Protein AF-A0A1Q9RUA9-F1 (afdb_monomer_lite)

pLDDT: mean 72.84, std 17.63, range [33.81, 93.94]

Secondary structure (DSSP, 8-state):
--PPP-PPP-PPPPPPPPEEEEEEEEE-----TTS-TTTTTT-EEEEEEEPTTS-EEEEEESS-TT--------SS-TTSEEEPEEP--BGGG--SEEEEEEE-----S-TT--EEEEEEEEEE-SSS-EEEEEEEEEEPP-SSTT-EEEEEEE----

Radius of gyration: 20.58 Å; chains: 1; bounding box: 41×34×83 Å

Sequence (158 aa):
MSEQPGGTPRSPVPRLPLKLSSAIVRADGSRSRDLGADRLLQLKLSISARVLGGLDILLATTDKPGESAANSREEIPAAEHLELHINPILLSSVPRLIHLAGRSLGAHDDEAALRSYTLTLTFSDGNATAKFWSTTFDVPRSPLVGSAWHLTVPFSRS

Structure (mmCIF, N/CA/C/O backbone):
data_AF-A0A1Q9RUA9-F1
#
_entry.id   AF-A0A1Q9RUA9-F1
#
loop_
_atom_site.group_PDB
_atom_site.id
_atom_site.type_symbol
_atom_site.label_atom_id
_atom_site.label_alt_id
_atom_site.label_comp_id
_atom_site.label_asym_id
_atom_site.label_entity_id
_atom_site.label_seq_id
_atom_site.pdbx_PDB_ins_code
_atom_site.Cartn_x
_atom_site.Cartn_y
_atom_site.Cartn_z
_atom_site.occupancy
_atom_site.B_iso_or_equiv
_atom_site.auth_seq_id
_atom_site.auth_comp_id
_atom_site.auth_asym_id
_atom_site.auth_atom_id
_atom_site.pdbx_PDB_model_num
ATOM 1 N N . MET A 1 1 ? -11.341 9.714 62.374 1.00 39.75 1 MET A N 1
ATOM 2 C CA . MET A 1 1 ? -11.806 8.895 61.237 1.00 39.75 1 MET A CA 1
ATOM 3 C C . MET A 1 1 ? -12.225 9.879 60.162 1.00 39.75 1 MET A C 1
ATOM 5 O O . MET A 1 1 ? -13.167 10.615 60.407 1.00 39.75 1 MET A O 1
ATOM 9 N N . SER A 1 2 ? -11.462 9.992 59.074 1.00 44.19 2 SER A N 1
ATOM 10 C CA . SER A 1 2 ? -11.742 10.943 57.990 1.00 44.19 2 SER A CA 1
ATOM 11 C C . SER A 1 2 ? -12.099 10.151 56.743 1.00 44.19 2 SER A C 1
ATOM 13 O O . SER A 1 2 ? -11.313 9.318 56.296 1.00 44.19 2 SER A O 1
ATOM 15 N N . GLU A 1 3 ? -13.310 10.369 56.244 1.00 50.44 3 GLU A N 1
ATOM 16 C CA . GLU A 1 3 ? -13.874 9.688 55.085 1.00 50.44 3 GLU A CA 1
ATOM 17 C C . GLU A 1 3 ? -13.163 10.144 53.803 1.00 50.44 3 GLU A C 1
ATOM 19 O O . GLU A 1 3 ? -13.006 11.336 53.537 1.00 50.44 3 GLU A O 1
ATOM 24 N N . GLN A 1 4 ? -12.694 9.175 53.021 1.00 47.84 4 GLN A N 1
ATOM 25 C CA . GLN A 1 4 ? -12.066 9.380 51.720 1.00 47.84 4 GLN A CA 1
ATOM 26 C C . GLN A 1 4 ? -13.180 9.494 50.661 1.00 47.84 4 GLN A C 1
ATOM 28 O O . GLN A 1 4 ? -14.001 8.579 50.572 1.00 47.84 4 GLN A O 1
ATOM 33 N N . PRO A 1 5 ? -13.246 10.557 49.839 1.00 52.16 5 PRO A N 1
ATOM 34 C CA . PRO A 1 5 ? -14.250 10.637 48.787 1.00 52.16 5 PRO A CA 1
ATOM 35 C C . PRO A 1 5 ? -13.898 9.650 47.668 1.00 52.16 5 PRO A C 1
ATOM 37 O O . PRO A 1 5 ? -12.839 9.738 47.041 1.00 52.16 5 PRO A O 1
ATOM 40 N N . GLY A 1 6 ? -14.793 8.687 47.445 1.00 48.69 6 GLY A N 1
ATOM 41 C CA . GLY A 1 6 ? -14.694 7.690 46.386 1.00 48.69 6 GLY A CA 1
ATOM 42 C C . GLY A 1 6 ? -14.623 8.350 45.012 1.00 48.69 6 GLY A C 1
ATOM 43 O O . GLY A 1 6 ? -15.574 8.986 44.562 1.00 48.69 6 GLY A O 1
ATOM 44 N N . GLY A 1 7 ? -13.482 8.186 44.342 1.00 46.94 7 GLY A N 1
ATOM 45 C CA . GLY A 1 7 ? -13.323 8.556 42.943 1.00 46.94 7 GLY A CA 1
ATOM 46 C C . GLY A 1 7 ? -14.240 7.699 42.078 1.00 46.94 7 GLY A C 1
ATOM 47 O O . GLY A 1 7 ? -14.152 6.471 42.087 1.00 46.94 7 GLY A O 1
ATOM 48 N N . THR A 1 8 ? -15.127 8.345 41.330 1.00 55.72 8 THR A N 1
ATOM 49 C CA . THR A 1 8 ? -15.935 7.692 40.304 1.00 55.72 8 THR A CA 1
ATOM 50 C C . THR A 1 8 ? -15.017 7.039 39.261 1.00 55.72 8 THR A C 1
ATOM 52 O O . THR A 1 8 ? -14.042 7.662 38.824 1.00 55.72 8 THR A O 1
ATOM 55 N N . PRO A 1 9 ? -15.286 5.790 38.835 1.00 50.28 9 PRO A N 1
ATOM 56 C CA . PRO A 1 9 ? -14.522 5.173 37.762 1.00 50.28 9 PRO A CA 1
ATOM 57 C C . PRO A 1 9 ? -14.714 6.007 36.494 1.00 50.28 9 PRO A C 1
ATOM 59 O O . PRO A 1 9 ? -15.832 6.170 36.002 1.00 50.28 9 PRO A O 1
ATOM 62 N N . ARG A 1 10 ? -13.617 6.571 35.974 1.00 50.25 10 ARG A N 1
ATOM 63 C CA . ARG A 1 10 ? -13.604 7.229 34.665 1.00 50.25 10 ARG A CA 1
ATOM 64 C C . ARG A 1 10 ? -14.100 6.216 33.639 1.00 50.25 10 ARG A C 1
ATOM 66 O O . ARG A 1 10 ? -13.436 5.211 33.394 1.00 50.25 10 ARG A O 1
ATOM 73 N N . SER A 1 11 ? -15.271 6.486 33.068 1.00 50.81 11 SER A N 1
ATOM 74 C CA . SER A 1 11 ? -15.800 5.741 31.930 1.00 50.81 11 SER A CA 1
ATOM 75 C C . SER A 1 11 ? -14.709 5.645 30.853 1.00 50.81 11 SER A C 1
ATOM 77 O O . SER A 1 11 ? -14.054 6.662 30.587 1.00 50.81 11 SER A O 1
ATOM 79 N N . PRO A 1 12 ? -14.438 4.465 30.269 1.00 53.66 12 PRO A N 1
ATOM 80 C CA . PRO A 1 12 ? -13.423 4.351 29.236 1.00 53.66 12 PRO A CA 1
ATOM 81 C C . PRO A 1 12 ? -13.842 5.234 28.062 1.00 53.66 12 PRO A C 1
ATOM 83 O O . PRO A 1 12 ? -14.893 5.024 27.460 1.00 53.66 12 PRO A O 1
ATOM 86 N N . VAL A 1 13 ? -13.027 6.247 27.759 1.00 59.59 13 VAL A N 1
ATOM 87 C CA . VAL A 1 13 ? -13.205 7.080 26.568 1.00 59.59 13 VAL A CA 1
ATOM 88 C C . VAL A 1 13 ? -13.302 6.133 25.367 1.00 59.59 13 VAL A C 1
ATOM 90 O O . VAL A 1 13 ? -12.379 5.329 25.177 1.00 59.59 13 VAL A O 1
ATOM 93 N N . PRO A 1 14 ? -14.394 6.166 24.580 1.00 59.12 14 PRO A N 1
ATOM 94 C CA . PRO A 1 14 ? -14.489 5.337 23.394 1.00 59.12 14 PRO A CA 1
ATOM 95 C C . PRO A 1 14 ? -13.321 5.701 22.484 1.00 59.12 14 PRO A C 1
ATOM 97 O O . PRO A 1 14 ? -13.184 6.851 22.067 1.00 59.12 14 PRO A O 1
ATOM 100 N N . ARG A 1 15 ? -12.439 4.732 22.218 1.00 70.25 15 ARG A N 1
ATOM 101 C CA . ARG A 1 15 ? -11.338 4.936 21.277 1.00 70.25 15 ARG A CA 1
ATOM 102 C C . ARG A 1 15 ? -11.955 5.234 19.918 1.00 70.25 15 ARG A C 1
ATOM 104 O O . ARG A 1 15 ? -12.689 4.406 19.379 1.00 70.25 15 ARG A O 1
ATOM 111 N N . LEU A 1 16 ? -11.680 6.426 19.401 1.00 83.25 16 LEU A N 1
ATOM 112 C CA . LEU A 1 16 ? -12.116 6.826 18.074 1.00 83.25 16 LEU A CA 1
ATOM 113 C C . LEU A 1 16 ? -11.551 5.847 17.029 1.00 83.25 16 LEU A C 1
ATOM 115 O O . LEU A 1 16 ? -10.448 5.316 17.202 1.00 83.25 16 LEU A O 1
ATOM 119 N N . PRO A 1 17 ? -12.303 5.557 15.957 1.00 88.75 17 PRO A N 1
ATOM 120 C CA . PRO A 1 17 ? -11.847 4.618 14.949 1.00 88.75 17 PRO A CA 1
ATOM 121 C C . PRO A 1 17 ? -10.675 5.209 14.158 1.00 88.75 17 PRO A C 1
ATOM 123 O O . PRO A 1 17 ? -10.764 6.318 13.635 1.00 88.75 17 PRO A O 1
ATOM 126 N N . LEU A 1 18 ? -9.595 4.435 14.031 1.00 92.06 18 LEU A N 1
ATOM 127 C CA . LEU A 1 18 ? -8.422 4.826 13.252 1.00 92.06 18 LEU A CA 1
ATOM 128 C C . LEU A 1 18 ? -8.727 4.737 11.752 1.00 92.06 18 LEU A C 1
ATOM 130 O O . LEU A 1 18 ? -9.141 3.682 11.260 1.00 92.06 18 LEU A O 1
ATOM 134 N N . LYS A 1 19 ? -8.500 5.833 11.031 1.00 93.56 19 LYS A N 1
ATOM 135 C CA . LYS A 1 19 ? -8.660 5.963 9.580 1.00 93.56 19 LYS A CA 1
ATOM 136 C C . LYS A 1 19 ? -7.299 6.076 8.917 1.00 93.56 19 LYS A C 1
ATOM 138 O O . LYS A 1 19 ? -6.403 6.685 9.491 1.00 93.56 19 LYS A O 1
ATOM 143 N N . LEU A 1 20 ? -7.153 5.523 7.716 1.00 92.88 20 LEU A N 1
ATOM 144 C CA . LEU A 1 20 ? -5.975 5.750 6.887 1.00 92.88 20 LEU A CA 1
ATOM 145 C C . LEU A 1 20 ? -5.831 7.259 6.671 1.00 92.88 20 LEU A C 1
ATOM 147 O O . LEU A 1 20 ? -6.754 7.902 6.174 1.00 92.88 20 LEU A O 1
ATOM 151 N N . SER A 1 21 ? -4.700 7.805 7.104 1.00 91.19 21 SER A N 1
ATOM 152 C CA . SER A 1 21 ? -4.420 9.240 7.107 1.00 91.19 21 SER A CA 1
ATOM 153 C C . SER A 1 21 ? -3.194 9.605 6.279 1.00 91.19 21 SER A C 1
ATOM 155 O O . SER A 1 21 ? -3.041 10.766 5.926 1.00 91.19 21 SER A O 1
ATOM 157 N N . SER A 1 22 ? -2.323 8.641 5.968 1.00 90.69 22 SER A N 1
ATOM 158 C CA . SER A 1 22 ? -1.214 8.825 5.029 1.00 90.69 22 SER A CA 1
ATOM 159 C C . SER A 1 22 ? -0.754 7.475 4.477 1.00 90.69 22 SER A C 1
ATOM 161 O O . SER A 1 22 ? -0.839 6.450 5.162 1.00 90.69 22 SER A O 1
ATOM 163 N N . ALA A 1 23 ? -0.268 7.479 3.239 1.00 91.56 23 ALA A N 1
ATOM 164 C CA . ALA A 1 23 ? 0.378 6.346 2.599 1.00 91.56 23 ALA A CA 1
ATOM 165 C C . ALA A 1 23 ? 1.605 6.854 1.839 1.00 91.56 23 ALA A C 1
ATOM 167 O O . ALA A 1 23 ? 1.484 7.682 0.942 1.00 91.56 23 ALA A O 1
ATOM 168 N N . ILE A 1 24 ? 2.785 6.374 2.217 1.00 89.56 24 ILE A N 1
ATOM 169 C CA . ILE A 1 24 ? 4.070 6.873 1.725 1.00 89.56 24 ILE A CA 1
ATOM 170 C C . ILE A 1 24 ? 4.886 5.707 1.185 1.00 89.56 24 ILE A C 1
ATOM 172 O O . ILE A 1 24 ? 5.016 4.679 1.846 1.00 89.56 24 ILE A O 1
ATOM 176 N N . VAL A 1 25 ? 5.484 5.892 0.015 1.00 88.12 25 VAL A N 1
ATOM 177 C CA . VAL A 1 25 ? 6.483 4.991 -0.556 1.00 88.12 25 VAL A CA 1
ATOM 178 C C . VAL A 1 25 ? 7.840 5.672 -0.518 1.00 88.12 25 VAL A C 1
ATOM 180 O O . VAL A 1 25 ? 7.977 6.829 -0.908 1.00 88.12 25 VAL A O 1
ATOM 183 N N . ARG A 1 26 ? 8.856 4.945 -0.067 1.00 85.06 26 ARG A N 1
ATOM 184 C CA . ARG A 1 26 ? 10.249 5.384 -0.116 1.00 85.06 26 ARG A CA 1
ATOM 185 C C . ARG A 1 26 ? 11.073 4.439 -0.964 1.00 85.06 26 ARG A C 1
ATOM 187 O O . ARG A 1 26 ? 10.809 3.240 -0.967 1.00 85.06 26 ARG A O 1
ATOM 194 N N . ALA A 1 27 ? 12.040 4.978 -1.693 1.00 78.12 27 ALA A N 1
ATOM 195 C CA . ALA A 1 27 ? 13.033 4.162 -2.380 1.00 78.12 27 ALA A CA 1
ATOM 196 C C . ALA A 1 27 ? 14.168 3.849 -1.403 1.00 78.12 27 ALA A C 1
ATOM 198 O O . ALA A 1 27 ? 14.729 4.767 -0.804 1.00 78.12 27 ALA A O 1
ATOM 199 N N . ASP A 1 28 ? 14.525 2.575 -1.257 1.00 68.88 28 ASP A N 1
ATOM 200 C CA . ASP A 1 28 ? 15.692 2.207 -0.460 1.00 68.88 28 ASP A CA 1
ATOM 201 C C . ASP A 1 28 ? 16.927 2.486 -1.329 1.00 68.88 28 ASP A C 1
ATOM 203 O O . ASP A 1 28 ? 17.219 1.767 -2.286 1.00 68.88 28 ASP A O 1
ATOM 207 N N . GLY A 1 29 ? 17.571 3.629 -1.074 1.00 55.50 29 GLY A N 1
ATOM 208 C CA . GLY A 1 29 ? 18.561 4.271 -1.939 1.00 55.50 29 GLY A CA 1
ATOM 209 C C . GLY A 1 29 ? 19.788 3.424 -2.288 1.00 55.50 29 GLY A C 1
ATOM 210 O O . GLY A 1 29 ? 20.876 3.628 -1.743 1.00 55.50 29 GLY A O 1
ATOM 211 N N . SER A 1 30 ? 19.657 2.552 -3.290 1.00 50.66 30 SER A N 1
ATOM 212 C CA . SER A 1 30 ? 20.795 2.109 -4.094 1.00 50.66 30 SER A CA 1
ATOM 213 C C . SER A 1 30 ? 21.425 3.356 -4.715 1.00 50.66 30 SER A C 1
ATOM 215 O O . SER A 1 30 ? 20.874 3.960 -5.637 1.00 50.66 30 SER A O 1
ATOM 217 N N . ARG A 1 31 ? 22.560 3.779 -4.145 1.00 47.78 31 ARG A N 1
ATOM 218 C CA . ARG A 1 31 ? 23.385 4.922 -4.561 1.00 47.78 31 ARG A CA 1
ATOM 219 C C . ARG A 1 31 ? 24.053 4.671 -5.916 1.00 47.78 31 ARG A C 1
ATOM 221 O O . ARG A 1 31 ? 25.274 4.738 -6.031 1.00 47.78 31 ARG A O 1
ATOM 228 N N . SER A 1 32 ? 23.282 4.387 -6.950 1.00 44.72 32 SER A N 1
ATOM 229 C CA . SER A 1 32 ? 23.787 4.480 -8.311 1.00 44.72 32 SER A CA 1
ATOM 230 C C . SER A 1 32 ? 23.694 5.959 -8.695 1.00 44.72 32 SER A C 1
ATOM 232 O O . SER A 1 32 ? 22.610 6.511 -8.887 1.00 44.72 32 SER A O 1
ATOM 234 N N . ARG A 1 33 ? 24.855 6.633 -8.663 1.00 45.50 33 ARG A N 1
ATOM 235 C CA . ARG A 1 33 ? 25.027 8.085 -8.886 1.00 45.50 33 ARG A CA 1
ATOM 236 C C . ARG A 1 33 ? 24.524 8.567 -10.254 1.00 45.50 33 ARG A C 1
ATOM 238 O O . ARG A 1 33 ? 24.412 9.773 -10.438 1.00 45.50 33 ARG A O 1
ATOM 245 N N . ASP A 1 34 ? 24.158 7.651 -11.146 1.00 46.47 34 ASP A N 1
ATOM 246 C CA . ASP A 1 34 ? 23.709 7.943 -12.510 1.00 46.47 34 ASP A CA 1
ATOM 247 C C . ASP A 1 34 ? 22.177 7.872 -12.682 1.00 46.47 34 ASP A C 1
ATOM 249 O O . ASP A 1 34 ? 21.643 8.040 -13.779 1.00 46.47 34 ASP A O 1
ATOM 253 N N . LEU A 1 35 ? 21.424 7.633 -11.603 1.00 51.75 35 LEU A N 1
ATOM 254 C CA . LEU A 1 35 ? 19.979 7.413 -11.659 1.00 51.75 35 LEU A CA 1
ATOM 255 C C . LEU A 1 35 ? 19.212 8.685 -11.246 1.00 51.75 35 LEU A C 1
ATOM 257 O O . LEU A 1 35 ? 19.094 9.000 -10.068 1.00 51.75 35 LEU A O 1
ATOM 261 N N . GLY A 1 36 ? 18.676 9.409 -12.238 1.00 51.16 36 GLY A N 1
ATOM 262 C CA . GLY A 1 36 ? 18.005 10.711 -12.070 1.00 51.16 36 GLY A CA 1
ATOM 263 C C . GLY A 1 36 ? 16.866 10.772 -11.032 1.00 51.16 36 GLY A C 1
ATOM 264 O O . GLY A 1 36 ? 16.175 9.786 -10.774 1.00 51.16 36 GLY A O 1
ATOM 265 N N . ALA A 1 37 ? 16.657 11.974 -10.482 1.00 51.19 37 ALA A N 1
ATOM 266 C CA . ALA A 1 37 ? 15.821 12.277 -9.313 1.00 51.19 37 ALA A CA 1
ATOM 267 C C . ALA A 1 37 ? 14.298 12.042 -9.463 1.00 51.19 37 ALA A C 1
ATOM 269 O O . ALA A 1 37 ? 13.586 12.096 -8.468 1.00 51.19 37 ALA A O 1
ATOM 270 N N . ASP A 1 38 ? 13.788 11.729 -10.658 1.00 53.69 38 ASP A N 1
ATOM 271 C CA . ASP A 1 38 ? 12.339 11.649 -10.932 1.00 53.69 38 ASP A CA 1
ATOM 272 C C . ASP A 1 38 ? 11.761 10.218 -10.876 1.00 53.69 38 ASP A C 1
ATOM 274 O O . ASP A 1 38 ? 10.629 9.961 -11.284 1.00 53.69 38 ASP A O 1
ATOM 278 N N . ARG A 1 39 ? 12.527 9.237 -10.390 1.00 61.97 39 ARG A N 1
ATOM 279 C CA . ARG A 1 39 ? 12.181 7.806 -10.513 1.00 61.97 39 ARG A CA 1
ATOM 280 C C . ARG A 1 39 ? 10.984 7.360 -9.677 1.00 61.97 39 ARG A C 1
ATOM 282 O O . ARG A 1 39 ? 10.266 6.460 -10.108 1.00 6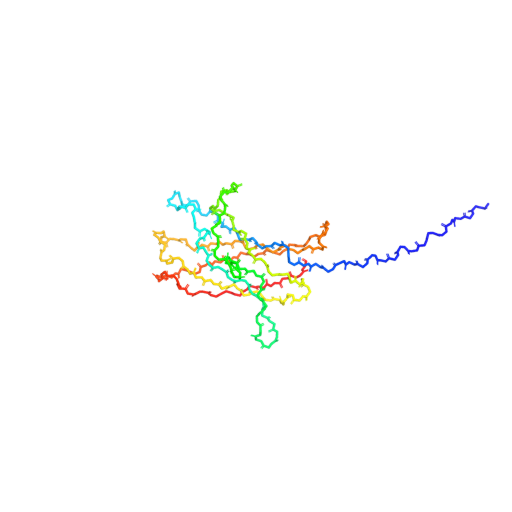1.97 39 ARG A O 1
ATOM 289 N N . LEU A 1 40 ? 10.758 7.966 -8.513 1.00 64.44 40 LEU A N 1
ATOM 290 C CA . LEU A 1 40 ? 9.560 7.698 -7.715 1.00 64.44 40 LEU A CA 1
ATOM 291 C C . LEU A 1 40 ? 8.314 8.353 -8.314 1.00 64.44 40 LEU A C 1
ATOM 293 O O . LEU A 1 40 ? 7.261 7.729 -8.325 1.00 64.44 40 LEU A O 1
ATOM 297 N N . LEU A 1 41 ? 8.444 9.551 -8.892 1.00 60.97 41 LEU A N 1
ATOM 298 C CA . LEU A 1 41 ? 7.336 10.252 -9.553 1.00 60.97 41 LEU A CA 1
ATOM 299 C C . LEU A 1 41 ? 6.782 9.483 -10.757 1.00 60.97 41 LEU A C 1
ATOM 301 O O . LEU A 1 41 ? 5.620 9.644 -11.118 1.00 60.97 41 LEU A O 1
ATOM 305 N N . GLN A 1 42 ? 7.605 8.643 -11.383 1.00 64.88 42 GLN A N 1
ATOM 306 C CA . GLN A 1 42 ? 7.172 7.804 -12.496 1.00 64.88 42 GLN A CA 1
ATOM 307 C C . GLN A 1 42 ? 6.498 6.500 -12.041 1.00 64.88 42 GLN A C 1
ATOM 309 O O . GLN A 1 42 ? 5.844 5.842 -12.855 1.00 64.88 42 GLN A O 1
ATOM 314 N N . LEU A 1 43 ? 6.641 6.101 -10.770 1.00 71.62 43 LEU A N 1
ATOM 315 C CA . LEU A 1 43 ? 6.004 4.893 -10.261 1.00 71.62 43 LEU A CA 1
ATOM 316 C C . LEU A 1 43 ? 4.488 5.086 -10.311 1.00 71.62 43 LEU A C 1
ATOM 318 O O . LEU A 1 43 ? 3.940 5.925 -9.607 1.00 71.62 43 LEU A O 1
ATOM 322 N N . LYS A 1 44 ? 3.806 4.285 -11.130 1.00 79.50 44 LYS A N 1
ATOM 323 C CA . LYS A 1 44 ? 2.346 4.177 -11.096 1.00 79.50 44 LYS A CA 1
ATOM 324 C C . LYS A 1 44 ? 1.983 3.020 -10.190 1.00 79.50 44 LYS A C 1
ATOM 326 O O . LYS A 1 44 ? 2.199 1.872 -10.579 1.00 79.50 44 LYS A O 1
ATOM 331 N N . LEU A 1 45 ? 1.480 3.326 -8.998 1.00 84.00 45 LEU A N 1
ATOM 332 C CA . LEU A 1 45 ? 1.162 2.354 -7.954 1.00 84.00 45 LEU A CA 1
ATOM 333 C C . LEU A 1 45 ? -0.293 2.509 -7.513 1.00 84.00 45 LEU A C 1
ATOM 335 O O . LEU A 1 45 ? -0.793 3.608 -7.288 1.00 84.00 45 LEU A O 1
ATOM 339 N N . SER A 1 46 ? -0.965 1.377 -7.363 1.00 88.12 46 SER A N 1
ATOM 340 C CA . SER A 1 46 ? -2.262 1.233 -6.721 1.00 88.12 46 SER A CA 1
ATOM 341 C C . SER A 1 46 ? -2.134 0.230 -5.584 1.00 88.12 46 SER A C 1
ATOM 343 O O . SER A 1 46 ? -1.624 -0.877 -5.760 1.00 88.12 46 SER A O 1
ATOM 345 N N . ILE A 1 47 ? -2.603 0.634 -4.413 1.00 90.19 47 ILE A N 1
ATOM 346 C CA . ILE A 1 47 ? -2.624 -0.159 -3.193 1.00 90.19 47 ILE A CA 1
ATOM 347 C C . ILE A 1 47 ? -4.074 -0.482 -2.913 1.00 90.19 47 ILE A C 1
ATOM 349 O O . ILE A 1 47 ? -4.899 0.411 -2.727 1.00 90.19 47 ILE A O 1
ATOM 353 N N . SER A 1 48 ? -4.385 -1.764 -2.861 1.00 91.12 48 SER A N 1
ATOM 354 C CA . SER A 1 48 ? -5.719 -2.241 -2.542 1.00 91.12 48 SER A CA 1
ATOM 355 C C . SER A 1 48 ? -5.656 -3.351 -1.509 1.00 91.12 48 SER A C 1
ATOM 357 O O . SER A 1 48 ? -4.595 -3.898 -1.223 1.00 91.12 48 SER A O 1
ATOM 359 N N . ALA A 1 49 ? -6.788 -3.672 -0.908 1.00 86.88 49 ALA A N 1
ATOM 360 C CA . ALA A 1 49 ? -6.887 -4.737 0.067 1.00 86.88 49 ALA A CA 1
ATOM 361 C C . ALA A 1 49 ? -8.077 -5.626 -0.288 1.00 86.88 49 ALA A C 1
ATOM 363 O O . ALA A 1 49 ? -9.201 -5.139 -0.413 1.00 86.88 49 ALA A O 1
ATOM 364 N N . ARG A 1 50 ? -7.831 -6.926 -0.475 1.00 78.94 50 ARG A N 1
ATOM 365 C CA . ARG A 1 50 ? -8.853 -7.860 -0.957 1.00 78.94 50 ARG A CA 1
ATOM 366 C C . ARG A 1 50 ? -9.729 -8.360 0.172 1.00 78.94 50 ARG A C 1
ATOM 368 O O . ARG A 1 50 ? -9.251 -8.974 1.128 1.00 78.94 50 ARG A O 1
ATOM 375 N N . VAL A 1 51 ? -11.025 -8.138 0.033 1.00 73.88 51 VAL A N 1
ATOM 376 C CA . VAL A 1 51 ? -12.045 -8.647 0.945 1.00 73.88 51 VAL A CA 1
ATOM 377 C C . VAL A 1 51 ? -12.487 -10.042 0.497 1.00 73.88 51 VAL A C 1
ATOM 379 O O . VAL A 1 51 ? -12.365 -10.422 -0.672 1.00 73.88 51 VAL A O 1
ATOM 382 N N . LEU A 1 52 ? -13.015 -10.824 1.439 1.00 62.25 52 LEU A N 1
ATOM 383 C CA . LEU A 1 52 ? -13.694 -12.084 1.133 1.00 62.25 52 LEU A CA 1
ATOM 384 C C . LEU A 1 52 ? -14.781 -11.826 0.074 1.00 62.25 52 LEU A C 1
ATOM 386 O O . LEU A 1 52 ? -15.607 -10.935 0.248 1.00 62.25 52 LEU A O 1
ATOM 390 N N . GLY A 1 53 ? -14.748 -12.582 -1.027 1.00 63.59 53 GLY A N 1
ATOM 391 C CA . GLY A 1 53 ? -15.649 -12.396 -2.174 1.00 63.59 53 GLY A CA 1
ATOM 392 C C . GLY A 1 53 ? -15.009 -11.762 -3.415 1.00 63.59 53 GLY A C 1
ATOM 393 O O . GLY A 1 53 ? -15.704 -11.563 -4.403 1.00 63.59 53 GLY A O 1
ATOM 394 N N . GLY A 1 54 ? -13.701 -11.472 -3.396 1.00 66.31 54 GLY A N 1
ATOM 395 C CA . GLY A 1 54 ? -12.966 -11.007 -4.583 1.00 66.31 54 GLY A CA 1
ATOM 396 C C . GLY A 1 54 ? -13.123 -9.516 -4.892 1.00 66.31 54 GLY A C 1
ATOM 397 O O . GLY A 1 54 ? -12.698 -9.070 -5.952 1.00 66.31 54 GLY A O 1
ATOM 398 N N . LEU A 1 55 ? -13.715 -8.750 -3.972 1.00 76.19 55 LEU A N 1
ATOM 399 C CA . LEU A 1 55 ? -13.773 -7.293 -4.047 1.00 76.19 55 LEU A CA 1
ATOM 400 C C . LEU A 1 55 ? -12.490 -6.697 -3.463 1.00 76.19 55 LEU A C 1
ATOM 402 O O . LEU A 1 55 ? -12.078 -7.077 -2.367 1.00 76.19 55 LEU A O 1
ATOM 406 N N . ASP A 1 56 ? -11.891 -5.742 -4.168 1.00 82.56 56 ASP A N 1
ATOM 407 C CA . ASP A 1 56 ? -10.697 -5.031 -3.716 1.00 82.56 56 ASP A CA 1
ATOM 408 C C . ASP A 1 56 ? -11.094 -3.636 -3.191 1.00 82.56 56 ASP A C 1
ATOM 410 O O . ASP A 1 56 ? -11.740 -2.849 -3.884 1.00 82.56 56 ASP A O 1
ATOM 414 N N . ILE A 1 57 ? -10.717 -3.318 -1.949 1.00 86.81 57 ILE A N 1
ATOM 415 C CA . ILE A 1 57 ? -10.850 -1.974 -1.371 1.00 86.81 57 ILE A CA 1
ATOM 416 C C . ILE A 1 57 ? -9.632 -1.170 -1.805 1.00 86.81 57 ILE A C 1
ATOM 418 O O . ILE A 1 57 ? -8.517 -1.479 -1.387 1.00 86.81 57 ILE A O 1
ATOM 422 N N . LEU A 1 58 ? -9.827 -0.126 -2.608 1.00 90.25 58 LEU A N 1
ATOM 423 C CA . LEU A 1 58 ? -8.740 0.768 -2.994 1.00 90.25 58 LEU A CA 1
ATOM 424 C C . LEU A 1 58 ? -8.306 1.617 -1.790 1.00 90.25 58 LEU A C 1
ATOM 426 O O . LEU A 1 58 ? -9.076 2.436 -1.296 1.00 90.25 58 LEU A O 1
ATOM 430 N N . LEU A 1 59 ? -7.074 1.428 -1.323 1.00 90.00 59 LEU A N 1
ATOM 431 C CA . LEU A 1 59 ? -6.517 2.142 -0.175 1.00 90.00 59 LEU A CA 1
ATOM 432 C C . LEU A 1 59 ? -5.835 3.439 -0.597 1.00 90.00 59 LEU A C 1
ATOM 434 O O . LEU A 1 59 ? -6.114 4.485 -0.021 1.00 90.00 59 LEU A O 1
ATOM 438 N N . ALA A 1 60 ? -4.938 3.362 -1.580 1.00 89.19 60 ALA A N 1
ATOM 439 C CA . ALA A 1 60 ? -4.164 4.510 -2.027 1.00 89.19 60 ALA A CA 1
ATOM 440 C C . ALA A 1 60 ? -3.661 4.347 -3.465 1.00 89.19 60 ALA A C 1
ATOM 442 O O . ALA A 1 60 ? -3.465 3.226 -3.935 1.00 89.19 60 ALA A O 1
ATOM 443 N N . THR A 1 61 ? -3.421 5.457 -4.153 1.00 89.00 61 THR A N 1
ATOM 444 C CA . THR A 1 61 ? -2.930 5.491 -5.535 1.00 89.00 61 THR A CA 1
ATOM 445 C C . THR A 1 61 ? -1.945 6.633 -5.745 1.00 89.00 61 THR A C 1
ATOM 447 O O . THR A 1 61 ? -1.977 7.641 -5.044 1.00 89.00 61 THR A O 1
ATOM 450 N N . THR A 1 62 ? -1.064 6.491 -6.731 1.00 81.69 62 THR A N 1
ATOM 451 C CA . THR A 1 62 ? -0.164 7.578 -7.160 1.00 81.69 62 THR A CA 1
ATOM 452 C C . THR A 1 62 ? -0.905 8.655 -7.941 1.00 81.69 62 THR A C 1
ATOM 454 O O . THR A 1 62 ? -0.582 9.831 -7.830 1.00 81.69 62 THR A O 1
ATOM 457 N N . ASP A 1 63 ? -1.927 8.258 -8.697 1.00 71.06 63 ASP A N 1
ATOM 458 C CA . ASP A 1 63 ? -2.792 9.170 -9.438 1.00 71.06 63 ASP A CA 1
ATOM 459 C C . ASP A 1 63 ? -4.000 9.535 -8.565 1.00 71.06 63 ASP A C 1
ATOM 461 O O . ASP A 1 63 ? -4.630 8.648 -7.979 1.00 71.06 63 ASP A O 1
ATOM 465 N N . LYS A 1 64 ? -4.363 10.820 -8.477 1.00 62.47 64 LYS A N 1
ATOM 466 C CA . LYS A 1 64 ? -5.642 11.207 -7.862 1.00 62.47 64 LYS A CA 1
ATOM 467 C C . LYS A 1 64 ? -6.787 10.608 -8.694 1.00 62.47 64 LYS A C 1
ATOM 469 O O . LYS A 1 64 ? -6.776 10.763 -9.918 1.00 62.47 64 LYS A O 1
ATOM 474 N N . PRO A 1 65 ? -7.799 9.970 -8.082 1.00 51.03 65 PRO A N 1
ATOM 475 C CA . PRO A 1 65 ? -9.000 9.563 -8.794 1.00 51.03 65 PRO A CA 1
ATOM 476 C C . PRO A 1 65 ? -9.751 10.823 -9.250 1.00 51.03 65 PRO A C 1
ATOM 478 O O . PRO A 1 65 ? -10.502 11.418 -8.487 1.00 51.03 65 PRO A O 1
ATOM 481 N N . GLY A 1 66 ? -9.509 11.255 -10.491 1.00 50.12 66 GLY A N 1
ATOM 482 C CA . GLY A 1 66 ? -10.293 12.297 -11.161 1.00 50.12 66 GLY A CA 1
ATOM 483 C C . GLY A 1 66 ? -9.574 13.579 -11.590 1.00 50.12 66 GLY A C 1
ATOM 484 O O . GLY A 1 66 ? -10.187 14.346 -12.317 1.00 50.12 66 GLY A O 1
ATOM 485 N N . GLU A 1 67 ? -8.305 13.820 -11.253 1.00 39.94 67 GLU A N 1
ATOM 486 C CA . GLU A 1 67 ? -7.602 15.032 -11.712 1.00 39.94 67 GLU A CA 1
ATOM 487 C C . GLU A 1 67 ? -6.105 14.773 -11.900 1.00 39.94 67 GLU A C 1
ATOM 489 O O . GLU A 1 67 ? -5.334 14.649 -10.949 1.00 39.94 67 GLU A O 1
ATOM 494 N N . SER A 1 68 ? -5.694 14.712 -13.166 1.00 46.06 68 SER A N 1
ATOM 495 C CA . SER A 1 68 ? -4.297 14.828 -13.568 1.00 46.06 68 SER A CA 1
ATOM 496 C C . SER A 1 68 ? -3.913 16.306 -13.491 1.00 46.06 68 SER A C 1
ATOM 498 O O . SER A 1 68 ? -4.074 17.036 -14.465 1.00 46.06 68 SER A O 1
ATOM 500 N N . ALA A 1 69 ? -3.431 16.762 -12.336 1.00 33.81 69 ALA A N 1
ATOM 501 C CA . ALA A 1 69 ? -2.879 18.103 -12.179 1.00 33.81 69 ALA A CA 1
ATOM 502 C C . ALA A 1 69 ? -1.476 18.022 -11.571 1.00 33.81 69 ALA A C 1
ATOM 504 O O . ALA A 1 69 ? -1.270 17.412 -10.525 1.00 33.81 69 ALA A O 1
ATOM 505 N N . ALA A 1 70 ? -0.540 18.617 -12.311 1.00 39.69 70 ALA A N 1
ATOM 506 C CA . ALA A 1 70 ? 0.889 18.735 -12.068 1.00 39.69 70 ALA A CA 1
ATOM 507 C C . ALA A 1 70 ? 1.272 18.851 -10.584 1.00 39.69 70 ALA A C 1
ATOM 509 O O . ALA A 1 70 ? 0.781 19.719 -9.864 1.00 39.69 70 ALA A O 1
ATOM 510 N N . ASN A 1 71 ? 2.207 18.000 -10.160 1.00 40.81 71 ASN A N 1
ATOM 511 C CA . ASN A 1 71 ? 2.809 18.061 -8.836 1.00 40.81 71 ASN A CA 1
ATOM 512 C C . ASN A 1 71 ? 3.552 19.395 -8.660 1.00 40.81 71 ASN A C 1
ATOM 514 O O . ASN A 1 71 ? 4.491 19.702 -9.398 1.00 40.81 71 ASN A O 1
ATOM 518 N N . SER A 1 72 ? 3.121 20.178 -7.672 1.00 38.31 72 SER A N 1
ATOM 519 C CA . SER A 1 72 ? 3.829 21.345 -7.155 1.00 38.31 72 SER A CA 1
ATOM 520 C C . SER A 1 72 ? 5.159 20.912 -6.539 1.00 38.31 72 SER A C 1
ATOM 522 O O . SER A 1 72 ? 5.220 20.023 -5.691 1.00 38.31 72 SER A O 1
ATOM 524 N N . ARG A 1 73 ? 6.228 21.538 -7.022 1.00 45.41 73 ARG A N 1
ATOM 525 C CA . ARG A 1 73 ? 7.627 21.285 -6.687 1.00 45.41 73 ARG A CA 1
ATOM 526 C C . ARG A 1 73 ? 8.003 22.102 -5.450 1.00 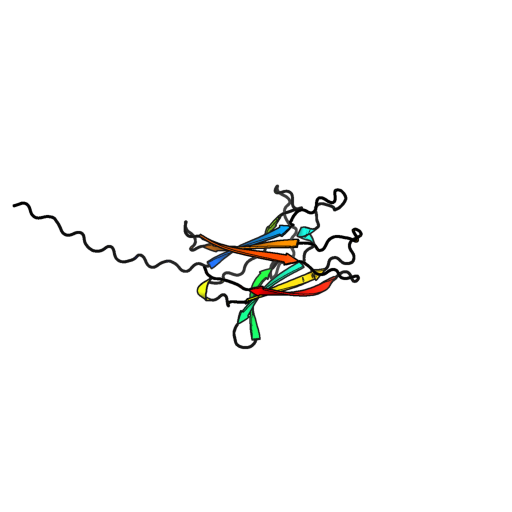45.41 73 ARG A C 1
ATOM 528 O O . ARG A 1 73 ? 8.392 23.250 -5.608 1.00 45.41 73 ARG A O 1
ATOM 535 N N . GLU A 1 74 ? 7.911 21.521 -4.255 1.00 42.81 74 GLU A N 1
ATOM 536 C CA . GLU A 1 74 ? 8.451 22.128 -3.026 1.00 42.81 74 GLU A CA 1
ATOM 537 C C . GLU A 1 74 ? 9.017 21.055 -2.065 1.00 42.81 74 GLU A C 1
ATOM 539 O O . GLU A 1 74 ? 8.297 20.288 -1.437 1.00 42.81 74 GLU A O 1
ATOM 544 N N . GLU A 1 75 ? 10.354 20.973 -2.080 1.00 46.62 75 GLU A N 1
ATOM 545 C CA . GLU A 1 75 ? 11.321 20.565 -1.039 1.00 46.62 75 GLU A CA 1
ATOM 546 C C . GLU A 1 75 ? 11.017 19.423 -0.042 1.00 46.62 75 GLU A C 1
ATOM 548 O O . GLU A 1 75 ? 11.013 19.584 1.174 1.00 46.62 75 GLU A O 1
ATOM 553 N N . ILE A 1 76 ? 11.007 18.203 -0.569 1.00 44.53 76 ILE A N 1
ATOM 554 C CA . ILE A 1 76 ? 11.801 17.062 -0.067 1.00 44.53 76 ILE A CA 1
ATOM 555 C C . ILE A 1 76 ? 12.515 16.545 -1.327 1.00 44.53 76 ILE A C 1
ATOM 557 O O . ILE A 1 76 ? 11.881 16.613 -2.383 1.00 44.53 76 ILE A O 1
ATOM 561 N N . PRO A 1 77 ? 13.788 16.090 -1.340 1.00 45.38 77 PRO A N 1
ATOM 562 C CA . PRO A 1 77 ? 14.358 15.559 -2.577 1.00 45.38 77 PRO A CA 1
ATOM 563 C C . PRO A 1 77 ? 13.448 14.435 -3.096 1.00 45.38 77 PRO A C 1
ATOM 565 O O . PRO A 1 77 ? 13.396 13.344 -2.530 1.00 45.38 77 PRO A O 1
ATOM 568 N N . ALA A 1 78 ? 12.707 14.733 -4.171 1.00 49.59 78 ALA A N 1
ATOM 569 C CA . ALA A 1 78 ? 11.649 13.912 -4.770 1.00 49.59 78 ALA A CA 1
ATOM 570 C C . ALA A 1 78 ? 12.148 12.545 -5.284 1.00 49.59 78 ALA A C 1
ATOM 572 O O . ALA A 1 78 ? 11.377 11.734 -5.796 1.00 49.59 78 ALA A O 1
ATOM 573 N N . ALA A 1 79 ? 13.445 12.285 -5.114 1.00 54.38 79 ALA A N 1
ATOM 574 C CA . ALA A 1 79 ? 14.129 11.057 -5.454 1.00 54.38 79 ALA A CA 1
ATOM 575 C C . ALA A 1 79 ? 13.828 9.894 -4.493 1.00 54.38 79 ALA A C 1
ATOM 577 O O . ALA A 1 79 ? 13.924 8.745 -4.920 1.00 54.38 79 ALA A O 1
ATOM 578 N N . GLU A 1 80 ? 13.446 10.156 -3.232 1.00 65.31 80 GLU A N 1
ATOM 579 C CA . GLU A 1 80 ? 13.373 9.106 -2.192 1.00 65.31 80 GLU A CA 1
ATOM 580 C C . GLU A 1 80 ? 12.030 8.996 -1.447 1.00 65.31 80 GLU A C 1
ATOM 582 O O . GLU A 1 80 ? 11.841 8.047 -0.688 1.00 65.31 80 GLU A O 1
ATOM 587 N N . HIS A 1 81 ? 11.075 9.903 -1.680 1.00 78.50 81 HIS A N 1
ATOM 588 C CA . HIS A 1 81 ? 9.777 9.929 -0.996 1.00 78.50 81 HIS A CA 1
ATOM 589 C C . HIS A 1 81 ? 8.634 10.225 -1.981 1.00 78.50 81 HIS A C 1
ATOM 591 O O . HIS A 1 81 ? 8.654 11.243 -2.665 1.00 78.50 81 HIS A O 1
ATOM 597 N N . LEU A 1 82 ? 7.616 9.360 -2.010 1.00 82.50 82 LEU A N 1
ATOM 598 C CA . LEU A 1 82 ? 6.362 9.539 -2.741 1.00 82.50 82 LEU A CA 1
ATOM 599 C C . LEU A 1 82 ? 5.159 9.398 -1.803 1.00 82.50 82 LEU A C 1
ATOM 601 O O . LEU A 1 82 ? 4.915 8.316 -1.269 1.00 82.50 82 LEU A O 1
ATOM 605 N N . GLU A 1 83 ? 4.396 10.472 -1.619 1.00 87.19 83 GLU A N 1
ATOM 606 C CA . GLU A 1 83 ? 3.116 10.416 -0.911 1.00 87.19 83 GLU A CA 1
ATOM 607 C C . GLU A 1 83 ? 1.991 10.042 -1.881 1.00 87.19 83 GLU A C 1
ATOM 609 O O . GLU A 1 83 ? 1.909 10.552 -2.999 1.00 87.19 83 GLU A O 1
ATOM 614 N N . LEU A 1 84 ? 1.139 9.110 -1.463 1.00 87.75 84 LEU A N 1
ATOM 615 C CA . LEU A 1 84 ? 0.039 8.593 -2.261 1.00 87.75 84 LEU A CA 1
ATOM 616 C C . LEU A 1 84 ? -1.266 9.280 -1.880 1.00 87.75 84 LEU A C 1
ATOM 618 O O . LEU A 1 84 ? -1.524 9.581 -0.714 1.00 87.75 84 LEU A O 1
ATOM 622 N N . HIS A 1 85 ? -2.144 9.435 -2.862 1.00 88.31 85 HIS A N 1
ATOM 623 C CA . HIS A 1 85 ? -3.517 9.813 -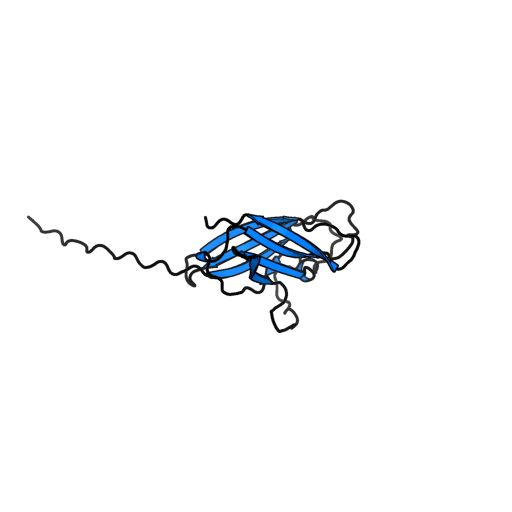2.597 1.00 88.31 85 HIS A CA 1
ATOM 624 C C . HIS A 1 85 ? -4.239 8.664 -1.892 1.00 88.31 85 HIS A C 1
ATOM 626 O O . HIS A 1 85 ? -4.284 7.552 -2.413 1.00 88.31 85 HIS A O 1
ATOM 632 N N . ILE A 1 86 ? -4.814 8.927 -0.720 1.00 89.81 86 ILE A N 1
ATOM 633 C CA . ILE A 1 86 ? -5.487 7.920 0.105 1.00 89.81 86 ILE A CA 1
ATOM 634 C C . ILE A 1 86 ? -7.007 8.004 -0.017 1.00 89.81 86 ILE A C 1
ATOM 636 O O . ILE A 1 86 ? -7.580 9.089 -0.095 1.00 89.81 86 ILE A O 1
ATOM 640 N N . ASN A 1 87 ? -7.668 6.855 0.086 1.00 88.19 87 ASN A N 1
ATOM 641 C CA . ASN A 1 87 ? -9.093 6.787 0.377 1.00 88.19 87 ASN A CA 1
ATOM 642 C C . ASN A 1 87 ? -9.310 6.678 1.895 1.00 88.19 87 ASN A C 1
ATOM 644 O O . ASN A 1 87 ? -8.568 5.961 2.577 1.00 88.19 87 ASN A O 1
ATOM 648 N N . PRO A 1 88 ? -10.341 7.337 2.453 1.00 84.81 88 PRO A N 1
ATOM 649 C CA . PRO A 1 88 ? -10.620 7.293 3.883 1.00 84.81 88 PRO A CA 1
ATOM 650 C C . PRO A 1 88 ? -11.186 5.923 4.287 1.00 84.81 88 PRO A C 1
ATOM 652 O O . PRO A 1 88 ? -12.395 5.698 4.269 1.00 84.81 88 PRO A O 1
ATOM 655 N N . ILE A 1 89 ? -10.305 5.002 4.679 1.00 90.31 89 ILE A N 1
ATOM 656 C CA . ILE A 1 89 ? -10.645 3.628 5.078 1.00 90.31 89 ILE A CA 1
ATOM 657 C C . ILE A 1 89 ? -10.334 3.411 6.559 1.00 90.31 89 ILE A C 1
ATOM 659 O O . ILE A 1 89 ? -9.290 3.832 7.054 1.00 90.31 89 ILE A O 1
ATOM 663 N N . LEU A 1 90 ? -11.224 2.731 7.284 1.00 91.88 90 LEU A N 1
ATOM 664 C CA . LEU A 1 90 ? -10.987 2.363 8.683 1.00 91.88 90 LEU A CA 1
ATOM 665 C C . LEU A 1 90 ? -9.981 1.211 8.775 1.00 91.88 90 LEU A C 1
ATOM 667 O O . LEU A 1 90 ? -10.111 0.215 8.063 1.00 91.88 90 LEU A O 1
ATOM 671 N N . LEU A 1 91 ? -9.051 1.275 9.730 1.00 91.12 91 LEU A N 1
ATOM 672 C CA . LEU A 1 91 ? -8.096 0.194 10.009 1.00 91.12 91 LEU A CA 1
ATOM 673 C C . LEU A 1 91 ? -8.798 -1.155 10.259 1.00 91.12 91 LEU A C 1
ATOM 675 O O . LEU A 1 91 ? -8.316 -2.210 9.847 1.00 91.12 91 LEU A O 1
ATOM 679 N N . SER A 1 92 ? -9.957 -1.132 10.923 1.00 89.94 92 SER A N 1
ATOM 680 C CA . SER A 1 92 ? -10.767 -2.325 11.205 1.00 89.94 92 SER A CA 1
ATOM 681 C C . SER A 1 92 ? -11.316 -3.000 9.943 1.00 89.94 92 SER A C 1
ATOM 683 O O . SER A 1 92 ? -11.556 -4.211 9.963 1.00 89.94 92 SER A O 1
ATOM 685 N N . SER A 1 93 ? -11.467 -2.246 8.853 1.00 89.31 93 SER A N 1
ATOM 686 C CA . SER A 1 93 ? -11.958 -2.719 7.557 1.00 89.31 93 SER A CA 1
ATOM 687 C C . SER A 1 93 ? -10.850 -3.270 6.660 1.00 89.31 93 SER A C 1
ATOM 689 O O . SER A 1 93 ? -11.159 -3.968 5.700 1.00 89.31 93 SER A O 1
ATOM 691 N N . VAL A 1 94 ? -9.571 -3.008 6.964 1.00 89.00 94 VAL A N 1
ATOM 692 C CA . VAL A 1 94 ? -8.451 -3.483 6.137 1.00 89.00 94 VAL A CA 1
ATOM 693 C C . VAL A 1 94 ? -8.212 -4.982 6.384 1.00 89.00 94 VAL A C 1
ATOM 695 O O . VAL A 1 94 ? -7.908 -5.370 7.522 1.00 89.00 94 VAL A O 1
ATOM 698 N N . PRO A 1 95 ? -8.372 -5.856 5.374 1.00 87.69 95 PRO A N 1
ATOM 699 C CA . PRO A 1 95 ? -8.109 -7.290 5.487 1.00 87.69 95 PRO A CA 1
ATOM 700 C C . PRO A 1 95 ? -6.620 -7.582 5.733 1.00 87.69 95 PRO A C 1
ATOM 702 O O . PRO A 1 95 ? -5.771 -6.701 5.664 1.00 87.69 95 PRO A O 1
ATOM 705 N N . ARG A 1 96 ? -6.282 -8.842 6.031 1.00 89.38 96 ARG A N 1
ATOM 706 C CA . ARG A 1 96 ? -4.904 -9.260 6.369 1.00 89.38 96 ARG A CA 1
ATOM 707 C C . ARG A 1 96 ? -3.947 -9.338 5.173 1.00 89.38 96 ARG A C 1
ATOM 709 O O . ARG A 1 96 ? -2.815 -9.780 5.340 1.00 89.38 96 ARG A O 1
ATOM 716 N N . LEU A 1 97 ? -4.390 -8.948 3.983 1.00 90.19 97 LEU A N 1
ATOM 717 C CA . LEU A 1 97 ? -3.593 -8.957 2.762 1.00 90.19 97 LEU A CA 1
ATOM 718 C C . LEU A 1 97 ? -3.772 -7.627 2.038 1.00 90.19 97 LEU A C 1
ATOM 720 O O . LEU A 1 97 ? -4.900 -7.171 1.835 1.00 90.19 97 LEU A O 1
ATOM 724 N N . ILE A 1 98 ? -2.651 -7.040 1.636 1.00 91.12 98 ILE A N 1
ATOM 725 C CA . ILE A 1 98 ? -2.599 -5.867 0.770 1.00 91.12 98 ILE A CA 1
ATOM 726 C C . ILE A 1 98 ? -2.055 -6.307 -0.585 1.00 91.12 98 ILE A C 1
ATOM 728 O O . ILE A 1 98 ? -1.054 -7.017 -0.670 1.00 91.12 98 ILE A O 1
ATOM 732 N N . HIS A 1 99 ? -2.726 -5.870 -1.641 1.00 91.81 99 HIS A N 1
ATOM 733 C CA . HIS A 1 99 ? -2.303 -6.019 -3.019 1.00 91.81 99 HIS A CA 1
ATOM 734 C C . HIS A 1 99 ? -1.679 -4.716 -3.499 1.00 91.81 99 HIS A C 1
ATOM 736 O O . HIS A 1 99 ? -2.298 -3.651 -3.462 1.00 91.81 99 HIS A O 1
ATOM 742 N N . LEU A 1 100 ? -0.448 -4.828 -3.973 1.00 90.62 100 LEU A N 1
ATOM 743 C CA . LEU A 1 100 ? 0.282 -3.761 -4.631 1.00 90.62 100 LEU A CA 1
ATOM 744 C C . LEU A 1 100 ? 0.254 -4.062 -6.123 1.00 90.62 100 LEU A C 1
ATOM 746 O O . LEU A 1 100 ? 0.649 -5.148 -6.545 1.00 90.62 100 LEU A O 1
ATOM 750 N N . ALA A 1 101 ? -0.235 -3.125 -6.917 1.00 89.12 101 ALA A N 1
ATOM 751 C CA . ALA A 1 101 ? -0.262 -3.246 -8.362 1.00 89.12 101 ALA A CA 1
ATOM 752 C C . ALA A 1 101 ? 0.358 -2.005 -8.976 1.00 89.12 101 ALA A C 1
ATOM 754 O O . ALA A 1 101 ? 0.073 -0.888 -8.550 1.00 89.12 101 ALA A O 1
ATOM 755 N N . GLY A 1 102 ? 1.170 -2.182 -10.004 1.00 85.44 102 GLY A N 1
ATOM 756 C CA . GLY A 1 102 ? 1.772 -1.044 -10.667 1.00 85.44 102 GLY A CA 1
ATOM 757 C C . GLY A 1 102 ? 2.270 -1.358 -12.056 1.00 85.44 102 GLY A C 1
ATOM 758 O O . GLY A 1 102 ? 2.017 -2.431 -12.606 1.00 85.44 102 GLY A O 1
ATOM 759 N N . ARG A 1 103 ? 2.965 -0.381 -12.636 1.00 78.81 103 ARG A N 1
ATOM 760 C CA . ARG A 1 103 ? 3.630 -0.530 -13.930 1.00 78.81 103 ARG A CA 1
ATOM 761 C C . ARG A 1 103 ? 5.130 -0.320 -13.792 1.00 78.81 103 ARG A C 1
ATOM 763 O O . ARG A 1 103 ? 5.562 0.626 -13.139 1.00 78.81 103 ARG A O 1
ATOM 770 N N . SER A 1 104 ? 5.918 -1.202 -14.401 1.00 69.50 104 SER A N 1
ATOM 771 C CA . SER A 1 104 ? 7.376 -1.076 -14.442 1.00 69.50 104 SER A CA 1
ATOM 772 C C . SER A 1 104 ? 7.786 0.034 -15.410 1.00 69.50 104 SER A C 1
ATOM 774 O O . SER A 1 104 ? 7.163 0.228 -16.454 1.00 69.50 104 SER A O 1
ATOM 776 N N . LEU A 1 105 ? 8.889 0.716 -15.108 1.00 65.88 105 LEU A N 1
ATOM 777 C CA . LEU A 1 105 ? 9.462 1.767 -15.961 1.00 65.88 105 LEU A CA 1
ATOM 778 C C . LEU A 1 105 ? 10.281 1.220 -17.147 1.00 65.88 105 LEU A C 1
ATOM 780 O O . LEU A 1 105 ? 10.899 1.994 -17.866 1.00 65.88 105 LEU A O 1
ATOM 784 N N . GLY A 1 106 ? 10.260 -0.100 -17.369 1.00 62.44 106 GLY A N 1
ATOM 785 C CA . GLY A 1 106 ? 11.031 -0.801 -18.401 1.00 62.44 106 GLY A CA 1
ATOM 786 C C . GLY A 1 106 ? 12.390 -1.301 -17.917 1.00 62.44 106 GLY A C 1
ATOM 787 O O . GLY A 1 106 ? 12.652 -1.330 -16.710 1.00 62.44 106 GLY A O 1
ATOM 788 N N . ALA A 1 107 ? 13.234 -1.710 -18.872 1.00 55.91 107 ALA A N 1
ATOM 789 C CA . ALA A 1 107 ? 14.597 -2.151 -18.603 1.00 55.91 107 ALA A CA 1
ATOM 790 C C . ALA A 1 107 ? 15.380 -1.023 -17.914 1.00 55.91 107 ALA A C 1
ATOM 792 O O . ALA A 1 107 ? 15.292 0.142 -18.295 1.00 55.91 107 ALA A O 1
ATOM 793 N N . HIS A 1 108 ? 16.094 -1.359 -16.846 1.00 57.56 108 HIS A N 1
ATOM 794 C CA . HIS A 1 108 ? 17.017 -0.434 -16.201 1.00 57.56 108 HIS A CA 1
ATOM 795 C C . HIS A 1 108 ? 18.396 -0.643 -16.825 1.00 57.56 108 HIS A C 1
ATOM 797 O O . HIS A 1 108 ? 18.805 -1.791 -16.960 1.00 57.56 108 HIS A O 1
ATOM 803 N N . ASP A 1 109 ? 19.110 0.438 -17.150 1.00 52.38 109 ASP A N 1
ATOM 804 C CA . ASP A 1 109 ? 20.494 0.375 -17.664 1.00 52.38 109 ASP A CA 1
ATOM 805 C C . ASP A 1 109 ? 21.491 -0.235 -16.655 1.00 52.38 109 ASP A C 1
ATOM 807 O O . ASP A 1 109 ? 22.637 -0.511 -16.991 1.00 52.38 109 ASP A O 1
ATOM 811 N N . ASP A 1 110 ? 21.058 -0.454 -15.411 1.00 53.50 110 ASP A N 1
ATOM 812 C CA . ASP A 1 110 ? 21.853 -1.024 -14.328 1.00 53.50 110 ASP A CA 1
ATOM 813 C C . ASP A 1 110 ? 21.480 -2.511 -14.154 1.00 53.50 110 ASP A C 1
ATOM 815 O O . ASP A 1 110 ? 20.439 -2.848 -13.577 1.00 53.50 110 ASP A O 1
ATOM 819 N N . GLU A 1 111 ? 22.300 -3.413 -14.708 1.00 50.19 111 GLU A N 1
ATOM 820 C CA . GLU A 1 111 ? 22.042 -4.863 -14.787 1.00 50.19 111 GLU A CA 1
ATOM 821 C C . GLU A 1 111 ? 21.835 -5.550 -13.418 1.00 50.19 111 GLU A C 1
ATOM 823 O O . GLU A 1 111 ? 21.297 -6.663 -13.352 1.00 50.19 111 GLU A O 1
ATOM 828 N N . ALA A 1 112 ? 22.206 -4.912 -12.304 1.00 46.66 112 ALA A N 1
ATOM 829 C CA . ALA A 1 112 ? 22.299 -5.576 -11.005 1.00 46.66 112 ALA A CA 1
ATOM 830 C C . ALA A 1 112 ? 21.104 -5.370 -10.050 1.00 46.66 112 ALA A C 1
ATOM 832 O O . ALA A 1 112 ? 20.806 -6.270 -9.264 1.00 46.66 112 ALA A O 1
ATOM 833 N N . ALA A 1 113 ? 20.367 -4.256 -10.088 1.00 55.22 113 ALA A N 1
ATOM 834 C CA . ALA A 1 113 ? 19.489 -3.907 -8.961 1.00 55.22 113 ALA A CA 1
ATOM 835 C C . ALA A 1 113 ? 18.001 -4.241 -9.197 1.00 55.22 113 ALA A C 1
ATOM 837 O O . ALA A 1 113 ? 17.314 -3.612 -10.003 1.00 55.22 113 ALA A O 1
ATOM 838 N N . LEU A 1 114 ? 17.467 -5.218 -8.449 1.00 62.22 114 LEU A N 1
ATOM 839 C CA . LEU A 1 114 ? 16.054 -5.158 -8.045 1.00 62.22 114 LEU A CA 1
ATOM 840 C C . LEU A 1 114 ? 15.840 -3.840 -7.290 1.00 62.22 114 LEU A C 1
ATOM 842 O O . LEU A 1 114 ? 16.703 -3.428 -6.512 1.00 62.22 114 LEU A O 1
ATOM 846 N N . ARG A 1 115 ? 14.726 -3.153 -7.550 1.00 73.56 115 ARG A N 1
ATOM 847 C CA . ARG A 1 115 ? 14.404 -1.920 -6.828 1.00 73.56 115 ARG A CA 1
ATOM 848 C C . ARG A 1 115 ? 13.529 -2.245 -5.635 1.00 73.56 115 ARG A C 1
ATOM 850 O O . ARG A 1 115 ? 12.366 -2.599 -5.825 1.00 73.56 115 ARG A O 1
ATOM 857 N N . SER A 1 116 ? 14.110 -2.068 -4.457 1.00 80.75 116 SER A N 1
ATOM 858 C CA . SER A 1 116 ? 13.422 -2.171 -3.178 1.00 80.75 116 SER A CA 1
ATOM 859 C C . SER A 1 116 ? 12.754 -0.846 -2.827 1.00 80.75 116 SER A C 1
ATOM 861 O O . SER A 1 116 ? 13.352 0.231 -2.945 1.00 80.75 116 SER A O 1
ATOM 863 N N . TYR A 1 117 ? 11.505 -0.939 -2.394 1.00 85.25 117 TYR A N 1
ATOM 864 C CA . TYR A 1 117 ? 10.714 0.176 -1.910 1.00 85.25 117 TYR A CA 1
ATOM 865 C C . TYR A 1 117 ? 10.107 -0.160 -0.559 1.00 85.25 117 TYR A C 1
ATOM 867 O O . TYR A 1 117 ? 9.642 -1.275 -0.333 1.00 85.25 117 TYR A O 1
ATOM 875 N N . THR A 1 118 ? 10.011 0.840 0.306 1.00 90.06 118 THR A N 1
ATOM 876 C CA . THR A 1 118 ? 9.333 0.724 1.593 1.00 90.06 118 THR A CA 1
ATOM 877 C C . THR A 1 118 ? 8.002 1.469 1.542 1.00 90.06 118 THR A C 1
ATOM 879 O O . THR A 1 118 ? 7.970 2.689 1.391 1.00 90.06 118 THR A O 1
ATOM 882 N N . LEU A 1 119 ? 6.892 0.746 1.692 1.00 91.69 119 LEU A N 1
ATOM 883 C CA . LEU A 1 119 ? 5.555 1.302 1.894 1.00 91.69 119 LEU A CA 1
ATOM 884 C C . LEU A 1 119 ? 5.309 1.512 3.387 1.00 91.69 119 LEU A C 1
ATOM 886 O O . LEU A 1 119 ? 5.537 0.608 4.183 1.00 91.69 119 LEU A O 1
ATOM 890 N N . THR A 1 120 ? 4.783 2.674 3.759 1.00 92.75 120 THR A N 1
ATOM 891 C CA . THR A 1 120 ? 4.300 2.989 5.106 1.00 92.75 120 THR A CA 1
ATOM 892 C C . THR A 1 120 ? 2.868 3.501 5.033 1.00 92.75 120 THR A C 1
ATOM 894 O O . THR A 1 120 ? 2.586 4.462 4.323 1.00 92.75 120 THR A O 1
ATOM 897 N N . LEU A 1 121 ? 1.966 2.867 5.780 1.00 93.19 121 LEU A N 1
ATOM 898 C CA . LEU A 1 121 ? 0.583 3.286 5.977 1.00 93.19 121 LEU A CA 1
ATOM 899 C C . LEU A 1 121 ? 0.414 3.804 7.404 1.00 93.19 121 LEU A C 1
ATOM 901 O O . LEU A 1 121 ? 0.723 3.099 8.368 1.00 93.19 121 LEU A O 1
ATOM 905 N N . THR A 1 122 ? -0.120 5.013 7.532 1.00 93.00 122 THR A N 1
ATOM 906 C CA . THR A 1 122 ? -0.415 5.647 8.819 1.00 93.00 122 THR A CA 1
ATOM 907 C C . THR A 1 122 ? -1.918 5.700 9.023 1.00 93.00 122 THR A C 1
ATOM 909 O O . THR A 1 122 ? -2.646 6.172 8.151 1.00 93.00 122 THR A O 1
ATOM 912 N N . PHE A 1 123 ? -2.380 5.249 10.186 1.00 93.00 123 PHE A N 1
ATOM 913 C CA . PHE A 1 123 ? -3.777 5.317 10.588 1.00 93.00 123 PHE A CA 1
ATOM 914 C C . PHE A 1 123 ? -3.922 6.186 11.831 1.00 93.00 123 PHE A C 1
ATOM 916 O O . PHE A 1 123 ? -3.295 5.890 12.848 1.00 93.00 123 PHE A O 1
ATOM 923 N N . SER A 1 124 ? -4.774 7.207 11.779 1.00 91.50 124 SER A N 1
ATOM 924 C CA . SER A 1 124 ? -5.018 8.115 12.901 1.00 91.50 124 SER A CA 1
ATOM 925 C C . SER A 1 124 ? -6.503 8.289 13.198 1.00 91.50 124 SER A C 1
ATOM 927 O O . SER A 1 124 ? -7.367 8.057 12.351 1.00 91.50 124 SER A O 1
ATOM 929 N N . ASP A 1 125 ? -6.815 8.687 14.427 1.00 89.50 125 ASP A N 1
ATOM 930 C CA . ASP A 1 125 ? -8.165 9.097 14.826 1.00 89.50 125 ASP A CA 1
ATOM 931 C C . ASP A 1 125 ? -8.443 10.591 14.566 1.00 89.50 125 ASP A C 1
ATOM 933 O O . ASP A 1 125 ? -9.489 11.105 14.964 1.00 89.50 125 ASP A O 1
ATOM 937 N N . GLY A 1 126 ? -7.525 11.290 13.887 1.00 80.38 126 GLY A N 1
ATOM 938 C CA . GLY A 1 126 ? -7.552 12.745 13.723 1.00 80.38 126 GLY A CA 1
ATOM 939 C C . GLY A 1 126 ? -6.978 13.524 14.913 1.00 80.38 126 GLY A C 1
ATOM 940 O O . G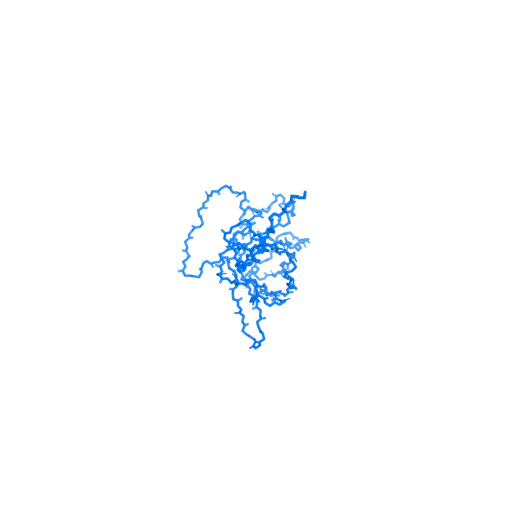LY A 1 126 ? -7.013 14.751 14.895 1.00 80.38 126 GLY A O 1
ATOM 941 N N . ASN A 1 127 ? -6.445 12.839 15.930 1.00 80.25 127 ASN A N 1
ATOM 942 C CA . ASN A 1 127 ? -5.754 13.426 17.076 1.00 80.25 127 ASN A CA 1
ATOM 943 C C . ASN A 1 127 ? -4.355 12.779 17.243 1.00 80.25 127 ASN A C 1
ATOM 945 O O . ASN A 1 127 ? -3.720 12.396 16.262 1.00 80.25 127 ASN A O 1
ATOM 949 N N . ALA A 1 128 ? -3.848 12.665 18.477 1.00 74.25 128 ALA A N 1
ATOM 950 C CA . ALA A 1 128 ? -2.518 12.141 18.788 1.00 74.25 128 ALA A CA 1
ATOM 951 C C . ALA A 1 128 ? -2.361 10.616 18.615 1.00 74.25 128 ALA A C 1
ATOM 953 O O . ALA A 1 128 ? -1.234 10.119 18.658 1.00 74.25 128 ALA A O 1
ATOM 954 N N . THR A 1 129 ? -3.447 9.849 18.452 1.00 77.00 129 THR A N 1
ATOM 955 C CA . THR A 1 129 ? -3.337 8.393 18.305 1.00 77.00 129 THR A CA 1
ATOM 956 C C . THR A 1 129 ? -3.002 8.050 16.861 1.00 77.00 129 THR A C 1
ATOM 958 O O . THR A 1 129 ? -3.841 8.201 15.973 1.00 77.00 129 THR A O 1
ATOM 961 N N . ALA A 1 130 ? -1.803 7.519 16.632 1.00 84.69 130 ALA A N 1
ATOM 962 C CA . ALA A 1 130 ? -1.388 7.000 15.336 1.00 84.69 130 ALA A CA 1
ATOM 963 C C . ALA A 1 130 ? -0.903 5.550 15.451 1.00 84.69 130 ALA A C 1
ATOM 965 O O . ALA A 1 130 ? -0.200 5.183 16.395 1.00 84.69 130 ALA A O 1
ATOM 966 N N . LYS A 1 131 ? -1.275 4.725 14.471 1.00 91.06 131 LYS A N 1
ATOM 967 C CA . LYS A 1 131 ? -0.682 3.410 14.220 1.00 91.06 131 LYS A CA 1
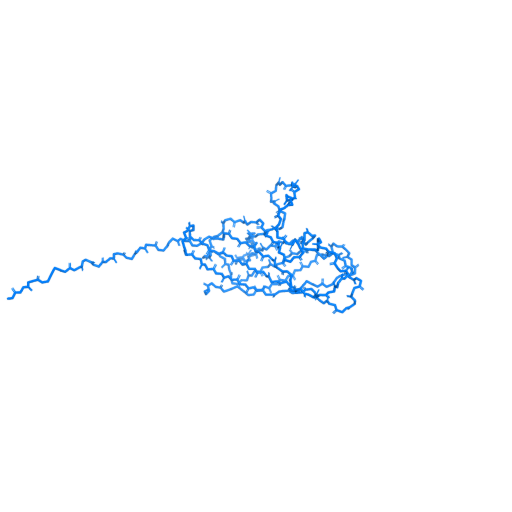ATOM 968 C C . LYS A 1 131 ? -0.009 3.407 12.859 1.00 91.06 131 LYS A C 1
ATOM 970 O O . LYS A 1 131 ? -0.531 3.986 11.910 1.00 91.06 131 LYS A O 1
ATOM 975 N N . PHE A 1 132 ? 1.105 2.695 12.770 1.00 91.38 132 PHE A N 1
ATOM 976 C CA . PHE A 1 132 ? 1.899 2.588 11.556 1.00 91.38 132 PHE A CA 1
ATOM 977 C C . PHE A 1 132 ? 2.026 1.125 11.165 1.00 91.38 132 PHE A C 1
ATOM 979 O O . PHE A 1 132 ? 2.265 0.266 12.013 1.00 91.38 132 PHE A O 1
ATOM 986 N N . TRP A 1 133 ? 1.886 0.857 9.876 1.00 93.94 133 TRP A N 1
ATOM 987 C CA . TRP A 1 133 ? 2.248 -0.420 9.287 1.00 93.94 133 TRP A CA 1
ATOM 988 C C . TRP A 1 133 ? 3.181 -0.156 8.114 1.00 93.94 133 TRP A C 1
ATOM 990 O O . TRP A 1 133 ? 2.884 0.693 7.273 1.00 93.94 133 TRP A O 1
ATOM 1000 N N . SER A 1 134 ? 4.289 -0.888 8.055 1.00 92.81 134 SER A N 1
ATOM 1001 C CA . SER A 1 134 ? 5.270 -0.750 6.985 1.00 92.81 134 SER A CA 1
ATOM 1002 C C . SER A 1 134 ? 5.659 -2.105 6.421 1.00 92.81 134 SER A C 1
ATOM 1004 O O . SER A 1 134 ? 5.696 -3.108 7.135 1.00 92.81 134 SER A O 1
ATOM 1006 N N . THR A 1 135 ? 5.968 -2.127 5.130 1.00 92.25 135 THR A N 1
ATOM 1007 C CA . THR A 1 135 ? 6.487 -3.306 4.443 1.00 92.25 135 THR A CA 1
ATOM 1008 C C . THR A 1 135 ? 7.447 -2.894 3.339 1.00 92.25 135 THR A C 1
ATOM 1010 O O . THR A 1 135 ? 7.281 -1.835 2.731 1.00 92.25 135 THR A O 1
ATOM 1013 N N . THR A 1 136 ? 8.424 -3.748 3.069 1.00 90.81 136 THR A N 1
ATOM 1014 C CA . THR A 1 136 ? 9.347 -3.594 1.948 1.00 90.81 136 THR A CA 1
ATOM 1015 C C . THR A 1 136 ? 8.904 -4.508 0.812 1.00 90.81 136 THR A C 1
ATOM 1017 O O . THR A 1 136 ? 8.467 -5.635 1.053 1.00 90.81 136 THR A O 1
ATOM 1020 N N . PHE A 1 137 ? 8.985 -4.024 -0.422 1.00 87.12 137 PHE A N 1
ATOM 1021 C CA . PHE A 1 137 ? 8.639 -4.784 -1.614 1.00 87.12 137 PHE A CA 1
ATOM 1022 C C . PHE A 1 137 ? 9.585 -4.458 -2.767 1.00 87.12 137 PHE A C 1
ATOM 1024 O O . PHE A 1 137 ? 9.993 -3.312 -2.954 1.00 87.12 137 PHE A O 1
ATOM 1031 N N . ASP A 1 138 ? 9.870 -5.473 -3.576 1.00 84.94 138 ASP A N 1
ATOM 1032 C CA . ASP A 1 138 ? 10.685 -5.333 -4.775 1.00 84.94 138 ASP A CA 1
ATOM 1033 C C . ASP A 1 138 ? 9.796 -5.227 -6.006 1.00 84.94 138 ASP A C 1
ATOM 1035 O O . ASP A 1 138 ? 8.927 -6.072 -6.228 1.00 84.94 138 ASP A O 1
ATOM 1039 N N . VAL A 1 139 ? 10.029 -4.221 -6.848 1.00 79.56 139 VAL A N 1
ATOM 1040 C CA . VAL A 1 139 ? 9.349 -4.142 -8.147 1.00 79.56 139 VAL A CA 1
ATOM 1041 C C . VAL A 1 139 ? 10.081 -5.035 -9.151 1.00 79.56 139 VAL A C 1
ATOM 1043 O O . VAL A 1 139 ? 11.264 -4.796 -9.423 1.00 79.56 139 VAL A O 1
ATOM 1046 N N . PRO A 1 140 ? 9.403 -6.038 -9.747 1.00 74.25 140 PRO A N 1
ATOM 1047 C CA . PRO A 1 140 ? 10.018 -6.891 -10.752 1.00 74.25 140 PRO A CA 1
ATOM 1048 C C . PRO A 1 140 ? 10.496 -6.086 -11.961 1.00 74.25 140 PRO A C 1
ATOM 1050 O O . PRO A 1 140 ? 9.805 -5.191 -12.470 1.00 74.25 140 PRO A O 1
ATOM 1053 N N . ARG A 1 141 ? 11.677 -6.451 -12.463 1.00 72.00 141 ARG A N 1
ATOM 1054 C CA . ARG A 1 141 ? 12.171 -5.931 -13.738 1.00 72.00 141 ARG A CA 1
ATOM 1055 C C . ARG A 1 141 ? 11.285 -6.447 -14.866 1.00 72.00 141 ARG A C 1
ATOM 1057 O O . ARG A 1 141 ? 10.861 -7.601 -14.852 1.00 72.00 141 ARG A O 1
ATOM 1064 N N . SER A 1 142 ? 11.065 -5.606 -15.868 1.00 71.56 142 SER A N 1
ATOM 1065 C CA . SER A 1 142 ? 10.488 -6.034 -17.137 1.00 71.56 142 SER A CA 1
ATOM 1066 C C . SER A 1 142 ? 11.242 -5.381 -18.290 1.00 71.56 142 SER A C 1
ATOM 1068 O O . SER A 1 142 ? 11.492 -4.176 -18.219 1.00 71.56 142 SER A O 1
ATOM 1070 N N . PRO A 1 143 ? 11.568 -6.125 -19.363 1.00 67.38 143 PRO A N 1
ATOM 1071 C CA . PRO A 1 143 ? 12.145 -5.539 -20.570 1.00 67.38 143 PRO A CA 1
ATOM 1072 C C . PRO A 1 143 ? 11.181 -4.562 -21.260 1.00 67.38 143 PRO A C 1
ATOM 1074 O O . PRO A 1 143 ? 11.610 -3.700 -22.019 1.00 67.38 143 PRO A O 1
ATOM 1077 N N . LEU A 1 144 ? 9.877 -4.670 -20.984 1.00 72.12 144 LEU A N 1
ATOM 1078 C CA . LEU A 1 144 ? 8.847 -3.831 -21.581 1.00 72.12 144 LEU A CA 1
ATOM 1079 C C . LEU A 1 144 ? 8.461 -2.691 -20.630 1.00 72.12 144 LEU A C 1
ATOM 1081 O O . LEU A 1 144 ? 7.938 -2.921 -19.531 1.00 72.12 144 LEU A O 1
ATOM 1085 N N . VAL A 1 145 ? 8.670 -1.454 -21.084 1.00 74.00 145 VAL A N 1
ATOM 1086 C CA . VAL A 1 145 ? 8.156 -0.244 -20.425 1.00 74.00 145 VAL A CA 1
ATOM 1087 C C . VAL A 1 145 ? 6.639 -0.360 -20.264 1.00 74.00 145 VAL A C 1
ATOM 1089 O O . VAL A 1 145 ? 5.927 -0.706 -21.203 1.00 74.00 145 VAL A O 1
ATOM 1092 N N . GLY A 1 146 ? 6.134 -0.077 -19.065 1.00 70.50 146 GLY A N 1
ATOM 1093 C CA . GLY A 1 146 ? 4.702 -0.094 -18.770 1.00 70.50 146 GLY A CA 1
ATOM 1094 C C . GLY A 1 146 ? 4.122 -1.470 -18.434 1.00 70.50 146 GLY A C 1
ATOM 1095 O O . GLY A 1 146 ? 2.905 -1.568 -18.274 1.00 70.50 146 GLY A O 1
ATOM 1096 N N . SER A 1 147 ? 4.955 -2.508 -18.297 1.00 77.56 147 SER A N 1
ATOM 1097 C CA . SER A 1 147 ? 4.497 -3.844 -17.888 1.00 77.56 147 SER A CA 1
ATOM 1098 C C . SER A 1 147 ? 3.796 -3.814 -16.544 1.00 77.56 147 SER A C 1
ATOM 1100 O O . SER A 1 147 ? 4.332 -3.258 -15.586 1.00 77.56 147 SER A O 1
ATOM 1102 N N . ALA A 1 148 ? 2.625 -4.438 -16.472 1.00 84.88 148 ALA A N 1
ATOM 1103 C CA . ALA A 1 148 ? 1.911 -4.594 -15.218 1.00 84.88 148 ALA A CA 1
ATOM 1104 C C . ALA A 1 148 ? 2.635 -5.592 -14.309 1.00 84.88 148 ALA A C 1
ATOM 1106 O O . ALA A 1 148 ? 3.116 -6.633 -14.760 1.00 84.88 148 ALA A O 1
ATOM 1107 N N . TRP A 1 149 ? 2.671 -5.280 -13.022 1.00 86.00 149 TRP A N 1
ATOM 1108 C CA . TRP A 1 149 ? 3.128 -6.184 -11.979 1.00 86.00 149 TRP A CA 1
ATOM 1109 C C . TRP A 1 149 ? 2.142 -6.158 -10.816 1.00 86.00 149 TRP A C 1
ATOM 1111 O O . TRP A 1 149 ? 1.453 -5.163 -10.579 1.00 86.00 149 TRP A O 1
ATOM 1121 N N . HIS A 1 150 ? 2.089 -7.271 -10.090 1.00 90.12 150 HIS A N 1
ATOM 1122 C CA . HIS A 1 150 ? 1.215 -7.450 -8.940 1.00 90.12 150 HIS A CA 1
ATOM 1123 C C . HIS A 1 150 ? 1.975 -8.179 -7.838 1.00 90.12 150 HIS A C 1
ATOM 1125 O O . HIS A 1 150 ? 2.619 -9.195 -8.092 1.00 90.12 150 HIS A O 1
ATOM 1131 N N . LEU A 1 151 ? 1.874 -7.672 -6.615 1.00 89.75 151 LEU A N 1
ATOM 1132 C CA . LEU A 1 151 ? 2.463 -8.252 -5.416 1.00 89.75 151 LEU A CA 1
ATOM 1133 C C . LEU A 1 151 ? 1.398 -8.324 -4.327 1.00 89.75 151 LEU A C 1
ATOM 1135 O O . LEU A 1 151 ? 0.484 -7.503 -4.273 1.00 89.75 151 LEU A O 1
ATOM 1139 N N . THR A 1 152 ? 1.518 -9.314 -3.451 1.00 91.06 152 THR A N 1
ATOM 1140 C CA . THR A 1 152 ? 0.657 -9.438 -2.274 1.00 91.06 152 THR A CA 1
ATOM 1141 C C . THR A 1 152 ? 1.536 -9.501 -1.042 1.00 91.06 152 THR A C 1
ATOM 1143 O O . THR A 1 152 ? 2.471 -10.296 -0.996 1.00 91.06 152 THR A O 1
ATOM 1146 N N . VAL A 1 153 ? 1.226 -8.671 -0.052 1.00 90.94 153 VAL A N 1
ATOM 1147 C CA . VAL A 1 153 ? 1.989 -8.552 1.191 1.00 90.94 153 VAL A CA 1
ATOM 1148 C C . VAL A 1 153 ? 1.067 -8.754 2.399 1.00 90.94 153 VAL A C 1
ATOM 1150 O O . VAL A 1 153 ? -0.095 -8.326 2.372 1.00 90.94 153 VAL A O 1
ATOM 1153 N N . PRO A 1 154 ? 1.539 -9.431 3.460 1.00 90.75 154 PRO A N 1
ATOM 1154 C CA . PRO A 1 154 ? 0.753 -9.640 4.667 1.00 90.75 154 PRO A CA 1
ATOM 1155 C C . PRO A 1 154 ? 0.575 -8.329 5.438 1.00 90.75 154 PRO A C 1
ATOM 1157 O O . PRO A 1 154 ? 1.532 -7.599 5.673 1.00 90.75 154 PRO A O 1
ATOM 1160 N N . PHE A 1 155 ? -0.648 -8.061 5.888 1.00 89.94 155 PHE A N 1
ATOM 1161 C CA . PHE A 1 155 ? -0.999 -6.888 6.684 1.00 89.94 155 PHE A CA 1
ATOM 1162 C C . PHE A 1 155 ? -1.335 -7.275 8.126 1.00 89.94 155 PHE A C 1
ATOM 1164 O O . PHE A 1 155 ? -2.177 -8.148 8.372 1.00 89.94 155 PHE A O 1
ATOM 1171 N N . SER A 1 156 ? -0.716 -6.584 9.087 1.00 87.06 156 SER A N 1
ATOM 1172 C CA . SER A 1 156 ? -0.991 -6.734 10.518 1.00 87.06 156 SER A CA 1
ATOM 1173 C C . SER A 1 156 ? -1.545 -5.437 11.107 1.00 87.06 156 SER A C 1
ATOM 1175 O O . SER A 1 156 ? -1.083 -4.342 10.811 1.00 87.06 156 SER A O 1
ATOM 1177 N N . ARG A 1 157 ? -2.549 -5.572 11.981 1.00 80.69 157 ARG A N 1
ATOM 1178 C CA . ARG A 1 157 ? -3.207 -4.448 12.685 1.00 80.69 157 ARG A CA 1
ATOM 1179 C C . ARG A 1 157 ? -2.565 -4.121 14.044 1.00 80.69 157 ARG A C 1
ATOM 1181 O O . ARG A 1 157 ? -3.159 -3.379 14.837 1.00 80.69 157 ARG A O 1
ATOM 1188 N N . SER A 1 158 ? -1.435 -4.775 14.330 1.00 66.44 158 SER A N 1
ATOM 1189 C CA . SER A 1 158 ? -0.646 -4.669 15.565 1.00 66.44 158 SER A CA 1
ATOM 1190 C C . SER A 1 158 ? -0.360 -3.215 15.902 1.00 66.44 158 SER A C 1
ATOM 1192 O O . SER A 1 158 ? 0.096 -2.495 14.997 1.00 66.44 158 SER A O 1
#

Foldseek 3Di:
DDDDD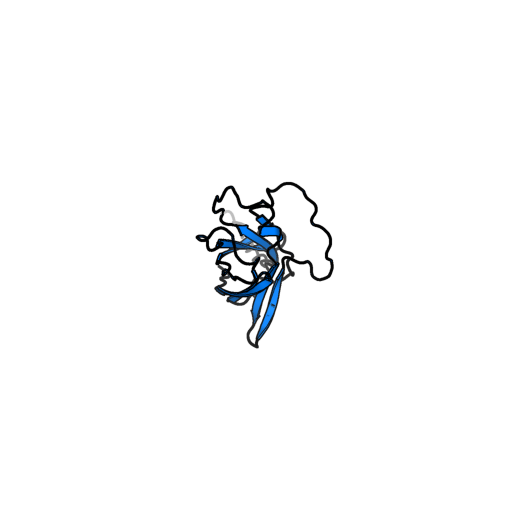DDDPDDPDPPFFWWFDWKKKWWPDPPPVPDDQCVVLPKWKWKWAADPPGDTHTFWTLDDVPDPDDDDDDDDSSNTMGITHGDTDTLVPHDFKMKMKTFDQAADPDPDDFIKMKMKIWIDSPDDDIDIDMDIDTDDHHNDGGDMDMDMDTDDSD